Protein AF-A0A8S2XDY3-F1 (afdb_monomer)

Mean predicted aligned error: 2.28 Å

Sequence (35 aa):
MEEVTIHFHGILQRQTPQMDGVGFVTQMPIPNGRT

Foldseek 3Di:
DDFAWDADPPDPCVVHQLNRGDDPPSDHTHDPPGD

Nearest PDB structures (foldseek):
  3g5w-assembly1_A  TM=9.871E-01  e=2.054E-01  Nitrosomonas europaea
  7sz6-assembly1_b  TM=2.564E-01  e=7.626E+00  Bruynoghevirus PaP3

Solvent-accessible surface area (backbone atoms only — not comparable to full-atom values): 2324 Å² total; per-residue (Å²): 1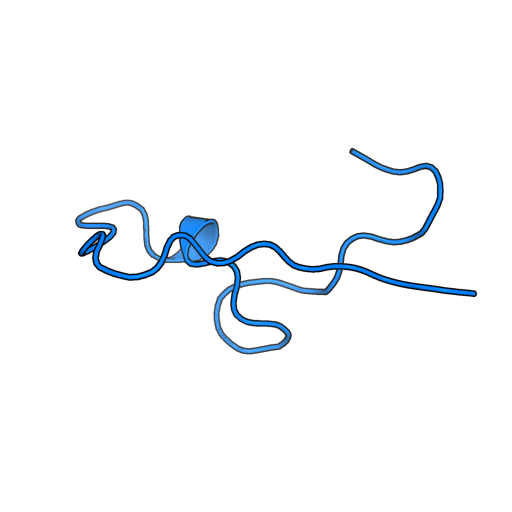35,68,64,48,65,63,58,59,86,92,62,83,43,79,99,37,58,64,67,46,28,41,64,81,75,41,36,75,54,42,51,73,97,61,132

Secondary structure (DSSP, 8-state):
--EE----TT---TT-GGGS--BTTTBPPEETT--

Structure (mmCIF, N/CA/C/O backbone):
data_AF-A0A8S2XDY3-F1
#
_entry.id   AF-A0A8S2XDY3-F1
#
loop_
_atom_site.group_PDB
_atom_site.id
_atom_site.type_symbol
_atom_site.label_atom_id
_atom_site.label_alt_id
_atom_site.label_comp_id
_atom_site.label_asym_id
_atom_site.label_entity_id
_atom_site.label_seq_id
_atom_site.pdbx_PDB_ins_code
_atom_site.Cartn_x
_atom_site.Cartn_y
_atom_site.Cartn_z
_atom_site.occupancy
_atom_site.B_iso_or_equiv
_atom_site.auth_seq_id
_atom_site.auth_comp_id
_atom_site.auth_asym_id
_atom_site.auth_atom_id
_atom_site.pdbx_PDB_model_num
ATOM 1 N N . MET A 1 1 ? 7.356 2.510 -17.370 1.00 74.50 1 MET A N 1
ATOM 2 C CA . MET A 1 1 ? 7.866 2.392 -15.989 1.00 74.50 1 MET A CA 1
ATOM 3 C C . MET A 1 1 ? 6.918 1.460 -15.271 1.00 74.50 1 MET A C 1
ATOM 5 O O . MET A 1 1 ? 5.726 1.566 -15.519 1.00 74.50 1 MET A O 1
ATOM 9 N N . GLU A 1 2 ? 7.431 0.501 -14.511 1.00 89.81 2 GLU A N 1
ATOM 10 C CA . GLU A 1 2 ? 6.585 -0.440 -13.772 1.00 89.81 2 GLU A CA 1
ATOM 11 C C . GLU A 1 2 ? 6.197 0.179 -12.425 1.00 89.81 2 GLU A C 1
ATOM 13 O O . GLU A 1 2 ? 7.036 0.800 -11.768 1.00 89.81 2 GLU A O 1
ATOM 18 N N . GLU A 1 3 ? 4.929 0.047 -12.052 1.00 96.69 3 GLU A N 1
ATOM 19 C CA . GLU A 1 3 ? 4.365 0.537 -10.794 1.00 96.69 3 GLU A CA 1
ATOM 20 C C . GLU A 1 3 ? 3.773 -0.645 -10.027 1.00 96.69 3 GLU A C 1
ATOM 22 O O . GLU A 1 3 ? 3.338 -1.625 -10.637 1.00 96.69 3 GLU A O 1
ATOM 27 N N . VAL A 1 4 ? 3.750 -0.564 -8.696 1.00 97.88 4 VAL A N 1
ATOM 28 C CA . VAL A 1 4 ? 3.321 -1.685 -7.849 1.00 97.88 4 VAL A CA 1
ATOM 29 C C . VAL A 1 4 ? 2.366 -1.240 -6.748 1.00 97.88 4 VAL A C 1
ATOM 31 O O . VAL A 1 4 ? 2.491 -0.154 -6.184 1.00 97.88 4 VAL A O 1
ATOM 34 N N . THR A 1 5 ? 1.423 -2.110 -6.404 1.00 98.38 5 THR A N 1
ATOM 35 C CA . THR A 1 5 ? 0.677 -2.049 -5.145 1.00 98.38 5 THR A CA 1
ATOM 36 C C . THR A 1 5 ? 0.752 -3.404 -4.450 1.00 98.38 5 THR A C 1
AT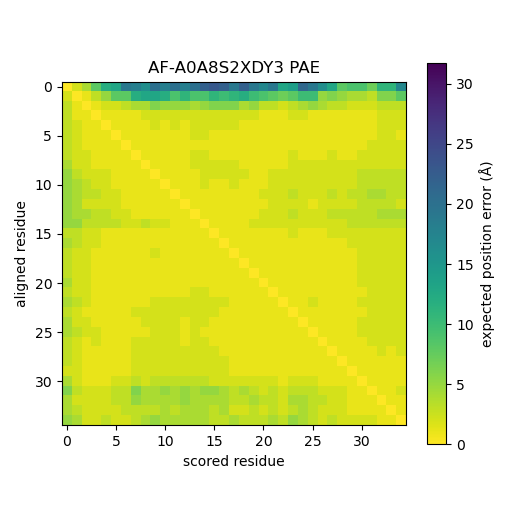OM 38 O O . THR A 1 5 ? 0.939 -4.432 -5.100 1.00 98.38 5 THR A O 1
ATOM 41 N N . ILE A 1 6 ? 0.633 -3.418 -3.121 1.00 98.38 6 ILE A N 1
ATOM 42 C CA . ILE A 1 6 ? 0.706 -4.645 -2.319 1.00 98.38 6 ILE A CA 1
ATOM 43 C C . ILE A 1 6 ? -0.531 -4.721 -1.438 1.00 98.38 6 ILE A C 1
ATOM 45 O O . ILE A 1 6 ? -0.656 -3.946 -0.497 1.00 98.38 6 ILE A O 1
ATOM 49 N N . HIS A 1 7 ? -1.408 -5.680 -1.724 1.00 98.69 7 HIS A N 1
ATOM 50 C CA . HIS A 1 7 ? -2.573 -5.980 -0.899 1.00 98.69 7 HIS A CA 1
ATOM 51 C C . HIS A 1 7 ? -2.280 -7.123 0.077 1.00 98.69 7 HIS A C 1
ATOM 53 O O . HIS A 1 7 ? -1.744 -8.167 -0.303 1.00 98.69 7 HIS A O 1
ATOM 59 N N . PHE A 1 8 ? -2.690 -6.949 1.332 1.00 98.56 8 PHE A N 1
ATOM 60 C CA . PHE A 1 8 ? -2.593 -7.978 2.366 1.00 98.56 8 PHE A CA 1
ATOM 61 C C . PHE A 1 8 ? -3.899 -8.767 2.443 1.00 98.56 8 PHE A C 1
ATOM 63 O O . PHE A 1 8 ? -4.772 -8.485 3.266 1.00 98.56 8 PHE A O 1
ATOM 70 N N . HIS A 1 9 ? -4.022 -9.766 1.570 1.00 98.62 9 HIS 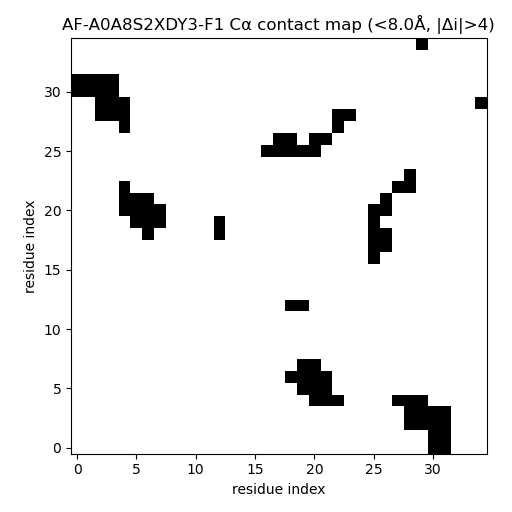A N 1
ATOM 71 C CA . HIS A 1 9 ? -5.235 -10.567 1.454 1.00 98.62 9 HIS A CA 1
ATOM 72 C C . HIS A 1 9 ? -5.665 -11.185 2.792 1.00 98.62 9 HIS A C 1
ATOM 74 O O . HIS A 1 9 ? -4.895 -11.887 3.446 1.00 98.62 9 HIS A O 1
ATOM 80 N N . GLY A 1 10 ? -6.916 -10.934 3.183 1.00 97.94 10 GLY A N 1
ATOM 81 C CA . GLY A 1 10 ? -7.517 -11.455 4.415 1.00 97.94 10 GLY A CA 1
ATOM 82 C C . GLY A 1 10 ? -7.373 -10.553 5.646 1.00 97.94 10 GLY A C 1
ATOM 83 O O . GLY A 1 10 ? -7.969 -10.854 6.681 1.00 97.94 10 GLY A O 1
ATOM 84 N N . ILE A 1 11 ? -6.648 -9.433 5.558 1.00 98.44 11 ILE A N 1
ATOM 85 C CA . ILE A 1 11 ? -6.595 -8.434 6.633 1.00 98.44 11 ILE A CA 1
ATOM 86 C C . ILE A 1 11 ? -7.719 -7.412 6.450 1.00 98.44 11 ILE A C 1
ATOM 88 O 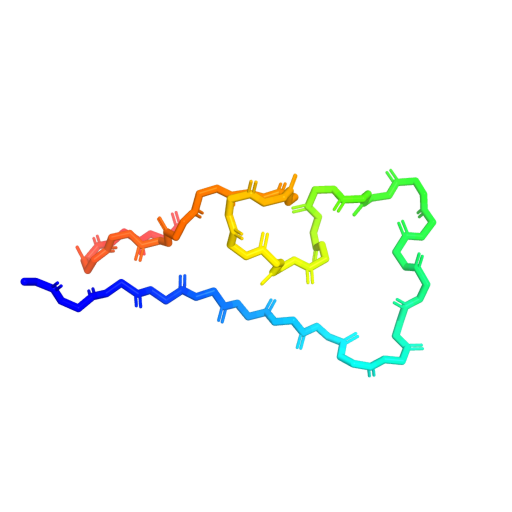O . ILE A 1 11 ? -7.869 -6.821 5.392 1.00 98.44 11 ILE A O 1
ATOM 92 N N . LEU A 1 12 ? -8.497 -7.161 7.509 1.00 98.12 12 LEU A N 1
ATOM 93 C CA . LEU A 1 12 ? -9.643 -6.239 7.457 1.00 98.12 12 LEU A CA 1
ATOM 94 C C . LEU A 1 12 ? -9.261 -4.746 7.394 1.00 98.12 12 LEU A C 1
ATOM 96 O O . LEU A 1 12 ? -10.149 -3.919 7.217 1.00 98.12 12 LEU A O 1
ATOM 100 N N . GLN A 1 13 ? -7.990 -4.394 7.625 1.00 98.62 13 GLN A N 1
ATOM 101 C CA . GLN A 1 13 ? -7.463 -3.014 7.614 1.00 98.62 13 GLN A CA 1
ATOM 102 C C . GLN A 1 13 ? -8.339 -2.001 8.381 1.00 98.62 13 GLN A C 1
ATOM 104 O O . GLN A 1 13 ? -8.570 -0.867 7.952 1.00 98.62 13 GLN A O 1
ATOM 109 N N . ARG A 1 14 ? -8.871 -2.411 9.544 1.00 98.50 14 ARG A N 1
ATOM 110 C CA . ARG A 1 14 ? -9.711 -1.539 10.378 1.00 98.50 14 ARG A CA 1
ATOM 111 C C . ARG A 1 14 ? -8.891 -0.330 10.817 1.00 98.50 14 ARG A C 1
ATOM 113 O O . ARG A 1 14 ? -7.795 -0.492 11.331 1.00 98.50 14 ARG A O 1
ATOM 120 N N . GLN A 1 15 ? -9.461 0.863 10.648 1.00 98.38 15 GLN A N 1
ATOM 121 C CA . GLN A 1 15 ? -8.818 2.152 10.950 1.00 98.38 15 GLN A CA 1
ATO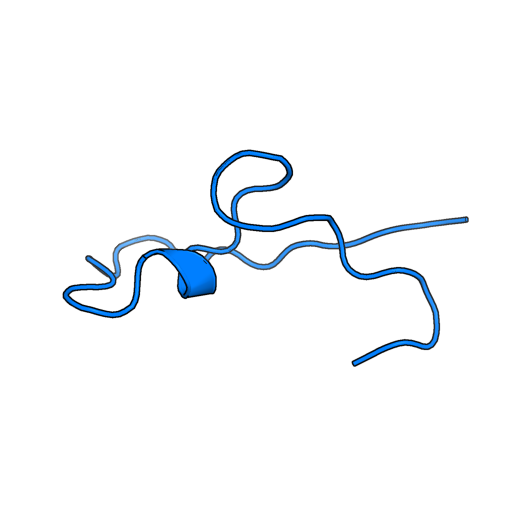M 122 C C . GLN A 1 15 ? -7.617 2.507 10.046 1.00 98.38 15 GLN A C 1
ATOM 124 O O . GLN A 1 15 ? -7.086 3.608 10.171 1.00 98.38 15 GLN A O 1
ATOM 129 N N . THR A 1 16 ? -7.231 1.639 9.103 1.00 98.56 16 THR A N 1
ATOM 130 C CA . THR A 1 16 ? -6.131 1.856 8.146 1.00 98.56 16 THR A CA 1
ATOM 131 C C . THR A 1 16 ? -6.524 1.520 6.696 1.00 98.56 16 THR A C 1
ATOM 133 O O . THR A 1 16 ? -5.766 0.834 6.011 1.00 98.56 16 THR A O 1
ATOM 136 N N . PRO A 1 17 ? -7.674 1.995 6.171 1.00 98.44 17 PRO A N 1
ATOM 137 C CA . PRO A 1 17 ? -8.140 1.629 4.828 1.00 98.44 17 PRO A CA 1
ATOM 138 C C . PRO A 1 17 ? -7.150 2.005 3.715 1.00 98.44 17 PRO A C 1
ATOM 140 O O . PRO A 1 17 ? -7.054 1.299 2.719 1.00 98.44 17 PRO A O 1
ATOM 143 N N . GLN A 1 18 ? -6.356 3.064 3.898 1.00 98.56 18 GLN A N 1
ATOM 144 C CA . GLN A 1 18 ? -5.305 3.460 2.955 1.00 98.56 18 GLN A CA 1
ATOM 145 C C . GLN A 1 18 ? -4.177 2.423 2.803 1.00 98.56 18 GLN A C 1
ATOM 147 O O . GLN A 1 18 ? -3.423 2.485 1.839 1.00 98.56 18 GLN A O 1
ATOM 152 N N . MET A 1 19 ? -4.062 1.467 3.731 1.00 98.50 19 MET A N 1
ATOM 153 C CA . MET A 1 19 ? -3.046 0.408 3.714 1.00 98.50 19 MET A CA 1
ATOM 154 C C . MET A 1 19 ? -3.531 -0.880 3.036 1.00 98.50 19 MET A C 1
ATOM 156 O O . MET A 1 19 ? -2.823 -1.885 3.056 1.00 98.50 19 MET A O 1
ATOM 160 N N . ASP A 1 20 ? -4.734 -0.883 2.454 1.00 98.69 20 ASP A N 1
ATOM 161 C CA . ASP A 1 20 ? -5.284 -2.076 1.804 1.00 98.69 20 ASP A CA 1
ATOM 162 C C . ASP A 1 20 ? -4.580 -2.430 0.487 1.00 98.69 20 ASP A C 1
ATOM 164 O O . ASP A 1 20 ? -4.654 -3.568 0.043 1.00 98.69 20 ASP A O 1
ATOM 168 N N . GLY A 1 21 ? -3.843 -1.505 -0.134 1.00 98.50 21 GLY A N 1
ATOM 16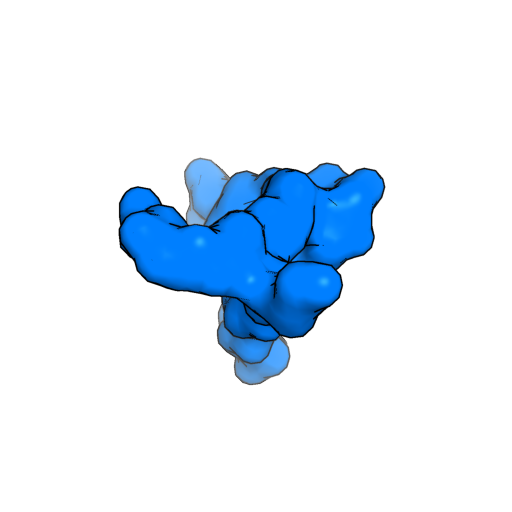9 C CA . GLY A 1 21 ? -2.999 -1.849 -1.280 1.00 98.50 21 GLY A CA 1
ATOM 170 C C . GLY A 1 21 ? -3.715 -2.049 -2.612 1.00 98.50 21 GLY A C 1
ATOM 171 O O . GLY A 1 21 ? -3.137 -2.640 -3.529 1.00 98.50 21 GLY A O 1
ATOM 172 N N . VAL A 1 22 ? -4.952 -1.571 -2.750 1.00 98.31 22 VAL A N 1
ATOM 173 C CA . VAL A 1 22 ? -5.704 -1.642 -4.006 1.00 98.31 22 VAL A CA 1
ATOM 174 C C . VAL A 1 22 ? -5.483 -0.357 -4.805 1.00 98.31 22 VAL A C 1
ATOM 176 O O . VAL A 1 22 ? -5.891 0.736 -4.396 1.00 98.31 22 VAL A O 1
ATOM 179 N N . GLY A 1 23 ? -4.827 -0.496 -5.960 1.00 98.31 23 GLY A N 1
ATOM 180 C CA . GLY A 1 23 ? -4.510 0.616 -6.852 1.00 98.31 23 GLY A CA 1
ATOM 181 C C . GLY A 1 23 ? -5.750 1.383 -7.302 1.00 98.31 23 GLY A C 1
ATOM 182 O O . GLY A 1 23 ? -6.764 0.794 -7.669 1.00 98.31 23 GLY A O 1
ATOM 183 N N . PHE A 1 24 ? -5.652 2.709 -7.255 1.00 98.00 24 PHE A N 1
ATOM 184 C CA . PHE A 1 24 ? -6.701 3.673 -7.599 1.00 98.00 24 PHE A CA 1
ATOM 185 C C . PHE A 1 24 ? -7.992 3.568 -6.766 1.00 98.00 24 PHE A C 1
ATOM 187 O O . PHE A 1 24 ? -8.965 4.253 -7.072 1.00 98.00 24 PHE A O 1
ATOM 194 N N . VAL 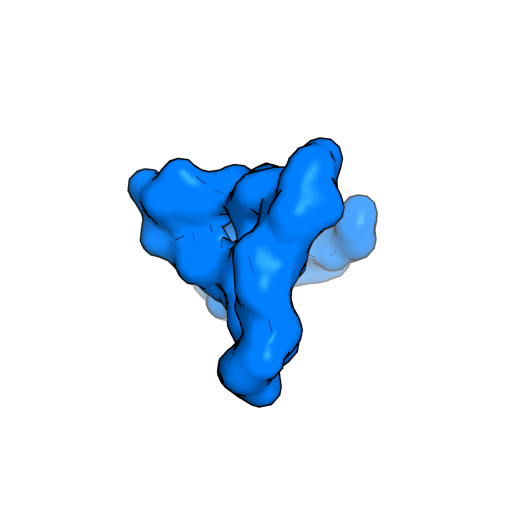A 1 25 ? -7.998 2.768 -5.694 1.00 98.25 25 VAL A N 1
ATOM 195 C CA . VAL A 1 25 ? -9.103 2.682 -4.727 1.00 98.25 25 VAL A CA 1
ATOM 196 C C . VAL A 1 25 ? -8.640 3.184 -3.368 1.00 98.25 25 VAL A C 1
ATOM 198 O O . VAL A 1 25 ? -9.179 4.162 -2.855 1.00 98.25 25 VAL A O 1
ATOM 201 N N . THR A 1 26 ? -7.621 2.544 -2.793 1.00 98.56 26 THR A N 1
ATOM 202 C CA . THR A 1 26 ? -7.112 2.895 -1.459 1.00 98.56 26 THR A CA 1
ATOM 203 C C . THR A 1 26 ? -5.805 3.675 -1.513 1.00 98.56 26 THR A C 1
ATOM 205 O O . THR A 1 26 ? -5.459 4.348 -0.546 1.00 98.56 26 THR A O 1
ATOM 208 N N . GLN A 1 27 ? -5.095 3.618 -2.645 1.00 98.38 27 GLN A N 1
ATOM 209 C CA . GLN A 1 27 ? -3.869 4.373 -2.906 1.00 98.38 27 GLN A CA 1
ATOM 210 C C . GLN A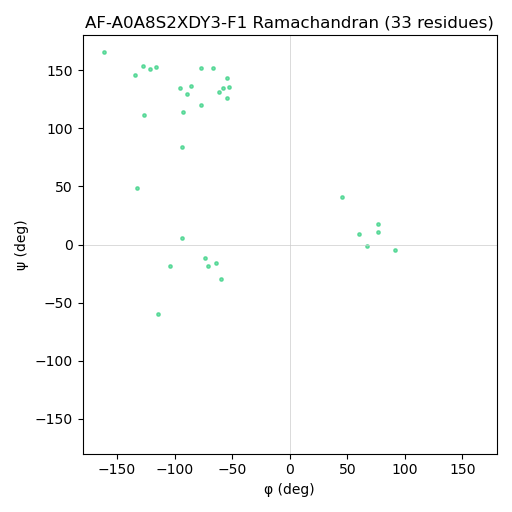 1 27 ? -3.560 4.455 -4.406 1.00 98.38 27 GLN A C 1
ATOM 212 O O . GLN A 1 27 ? -4.088 3.683 -5.205 1.00 98.38 27 GLN A O 1
ATOM 217 N N . MET A 1 28 ? -2.649 5.348 -4.789 1.00 97.69 28 MET A N 1
ATOM 218 C CA . MET A 1 28 ? -2.005 5.279 -6.105 1.00 97.69 28 MET A CA 1
ATOM 219 C C . MET A 1 28 ? -0.919 4.186 -6.110 1.00 97.69 28 MET A C 1
ATOM 221 O O . MET A 1 28 ? -0.345 3.904 -5.049 1.00 97.69 28 MET A O 1
ATOM 225 N N . PRO A 1 29 ? -0.622 3.568 -7.269 1.00 98.19 29 PRO A N 1
ATOM 226 C CA . PRO A 1 29 ? 0.544 2.705 -7.420 1.00 98.19 29 PRO A CA 1
ATOM 227 C C . PRO A 1 29 ? 1.843 3.407 -7.026 1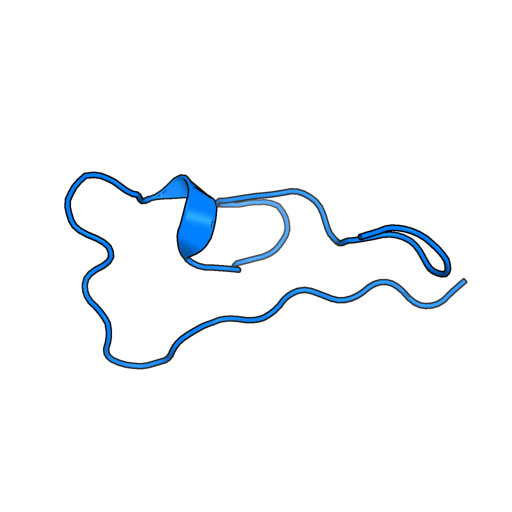.00 98.19 29 PRO A C 1
ATOM 229 O O . PRO A 1 29 ? 2.017 4.602 -7.267 1.00 98.19 29 PRO A O 1
ATOM 232 N N . ILE A 1 30 ? 2.755 2.661 -6.407 1.00 98.06 30 ILE A N 1
ATOM 233 C CA . ILE A 1 30 ? 4.073 3.162 -6.023 1.00 98.06 30 ILE A CA 1
ATOM 234 C C . ILE A 1 30 ? 4.940 3.200 -7.289 1.00 98.06 30 ILE A C 1
ATOM 236 O O . ILE A 1 30 ? 5.150 2.146 -7.903 1.00 98.06 30 ILE A O 1
ATOM 240 N N . PRO A 1 31 ? 5.455 4.375 -7.698 1.00 97.12 31 PRO A N 1
ATOM 241 C CA . PRO A 1 31 ? 6.354 4.466 -8.839 1.00 97.12 31 PRO A CA 1
ATOM 242 C C . PRO A 1 31 ? 7.684 3.767 -8.559 1.00 97.12 31 PRO A C 1
ATOM 244 O O . PRO A 1 31 ? 8.169 3.748 -7.427 1.00 97.12 31 PRO A O 1
ATOM 247 N N . ASN A 1 32 ? 8.332 3.266 -9.608 1.00 97.12 32 ASN A N 1
ATOM 248 C CA . ASN A 1 32 ? 9.674 2.701 -9.492 1.00 97.12 32 ASN A CA 1
ATOM 249 C C . ASN A 1 32 ? 10.656 3.683 -8.808 1.00 97.12 32 ASN A C 1
ATOM 251 O O . ASN A 1 32 ? 10.674 4.878 -9.116 1.00 97.12 32 ASN A O 1
ATOM 255 N N . GLY A 1 33 ? 11.470 3.179 -7.874 1.00 96.12 33 GLY A N 1
ATOM 256 C CA . GLY A 1 33 ? 12.458 3.974 -7.134 1.00 96.12 33 GLY A CA 1
ATOM 257 C C . GLY A 1 33 ? 11.876 4.846 -6.014 1.00 96.12 33 GLY A C 1
ATOM 258 O O . GLY A 1 33 ? 12.584 5.704 -5.481 1.00 96.12 33 GLY A O 1
ATOM 259 N N . ARG A 1 34 ? 10.600 4.655 -5.660 1.00 94.56 34 ARG A N 1
ATOM 260 C CA . ARG A 1 34 ? 9.940 5.286 -4.510 1.00 94.56 34 ARG A CA 1
ATOM 261 C C . ARG A 1 34 ? 9.524 4.227 -3.488 1.00 94.56 34 ARG A C 1
ATOM 263 O O . ARG A 1 34 ? 9.272 3.083 -3.857 1.00 94.56 34 ARG A O 1
ATOM 270 N N . THR A 1 35 ? 9.459 4.649 -2.227 1.00 93.56 35 THR A N 1
ATOM 271 C CA . THR A 1 35 ? 9.039 3.841 -1.076 1.00 93.56 35 THR A CA 1
ATOM 272 C C . THR A 1 35 ? 7.987 4.604 -0.296 1.00 93.56 35 THR A C 1
ATOM 274 O O . THR A 1 35 ? 8.187 5.830 -0.124 1.00 93.56 35 THR A O 1
#

Organism: NCBI:txid392030

Radius of gyration: 10.32 Å; Cα contacts (8 Å, |Δi|>4): 42; chains: 1; bounding box: 22×17×27 Å

pLDDT: mean 97.0, std 4.24, range [74.5, 98.69]

InterPro domains:
  IPR008972 Cupredoxin [G3DSA:2.60.40.420] (1-35)
  IPR008972 Cupredoxin [SSF49503] (2-33)
  IPR011707 Multicopper oxidase-like, N-terminal [PF07732] (2-34)